Protein AF-A0A251SEF8-F1 (afdb_monomer_lite)

Sequence (82 aa):
MNIRSSDYFKELYRFKTYHEVIDEIYNQVWMTGNCRGPSTAFCLLYKFFTMKLTVKQMHGLLKHPDSSYIRAVSFEASFILL

pLDDT: mean 72.85, std 11.01, range [45.19, 86.38]

InterPro domains:
  IPR005037 Pre-mRNA-splicing factor 38 [PF03371] (2-75)
  IPR005037 Pre-mRNA-splicing factor 38 [PTHR23142] (1-75)

Radius of gyration: 12.08 Å; chains: 1; bounding box: 23×26×30 Å

Foldseek 3Di:
DDLVPDVLLVVLVVDLDPVVLVVVQVCCVVVPPDPPDPSNLVSSLVSVVVNPDDPVVLVCQCPPPSDPRSNVSSVVSVVVVD

Secondary structure (DSSP, 8-state):
--GGG-HHHHHTTS--SHHHHHHHHHHHHHH--S--HHHHHHHHHHHHHHTT--HHHHHHHHT-SS-HHHHHHHHHHHHH--

Organism: Helianthus annuus (NCBI:txid4232)

Structure (mmCIF, N/CA/C/O backbone):
data_AF-A0A251SEF8-F1
#
_entry.id   AF-A0A251SEF8-F1
#
loop_
_atom_site.group_PDB
_atom_site.id
_atom_site.type_symbol
_atom_site.label_atom_id
_atom_site.label_alt_id
_atom_site.label_comp_id
_atom_site.label_asym_id
_atom_site.label_entity_id
_atom_site.label_seq_id
_atom_site.pdbx_PDB_ins_code
_atom_site.Cartn_x
_atom_site.Cartn_y
_atom_site.Cartn_z
_atom_site.occupancy
_atom_site.B_iso_or_equiv
_atom_site.auth_seq_id
_atom_site.auth_comp_id
_atom_site.auth_asym_id
_atom_site.auth_atom_id
_atom_site.pdbx_PDB_model_num
ATOM 1 N N . MET A 1 1 ? 17.323 2.129 -13.105 1.00 48.47 1 MET A N 1
ATOM 2 C CA . MET A 1 1 ? 15.951 2.451 -13.563 1.00 48.47 1 MET A CA 1
ATOM 3 C C . MET A 1 1 ? 15.338 3.422 -12.560 1.00 48.47 1 MET A C 1
ATOM 5 O O . MET A 1 1 ? 15.430 3.147 -11.371 1.00 48.47 1 MET A O 1
ATOM 9 N N . ASN A 1 2 ? 14.811 4.574 -12.989 1.00 55.66 2 ASN A N 1
ATOM 10 C CA . ASN A 1 2 ? 14.280 5.584 -12.066 1.00 55.66 2 ASN A CA 1
ATOM 11 C C . ASN A 1 2 ? 12.843 5.233 -11.655 1.00 55.66 2 ASN A C 1
ATOM 13 O O . ASN A 1 2 ? 11.957 5.093 -12.495 1.00 55.66 2 ASN A O 1
ATOM 17 N N . ILE A 1 3 ? 12.625 5.122 -10.354 1.00 59.25 3 ILE A N 1
ATOM 18 C CA . ILE A 1 3 ? 11.409 4.594 -9.720 1.00 59.25 3 ILE A CA 1
ATOM 19 C C . ILE A 1 3 ? 10.182 5.467 -10.042 1.00 59.25 3 ILE A C 1
ATOM 21 O O . ILE A 1 3 ? 9.108 4.952 -10.344 1.00 59.25 3 ILE A O 1
ATOM 25 N N . ARG A 1 4 ? 10.385 6.793 -10.123 1.00 56.34 4 ARG A N 1
ATOM 26 C CA . ARG A 1 4 ? 9.360 7.789 -10.496 1.00 56.34 4 ARG A CA 1
ATOM 27 C C . ARG A 1 4 ? 8.821 7.660 -11.922 1.00 56.34 4 ARG A C 1
ATOM 29 O O . ARG A 1 4 ? 7.728 8.142 -12.186 1.00 56.34 4 ARG A O 1
ATOM 36 N N . SER A 1 5 ? 9.584 7.062 -12.837 1.00 58.44 5 SER A N 1
ATOM 37 C CA . SER A 1 5 ? 9.186 6.933 -14.245 1.00 58.44 5 SER A CA 1
ATOM 38 C C . SER A 1 5 ? 8.668 5.538 -14.586 1.00 58.44 5 SER A C 1
ATOM 40 O O . SER A 1 5 ? 8.322 5.296 -15.740 1.00 58.44 5 SER A O 1
ATOM 42 N N . SER A 1 6 ? 8.641 4.622 -13.613 1.00 65.69 6 SER A N 1
ATOM 43 C CA . SER A 1 6 ? 8.116 3.280 -13.842 1.00 65.69 6 SER A CA 1
ATOM 44 C C . SER A 1 6 ? 6.597 3.335 -13.995 1.00 65.69 6 SER A C 1
ATOM 46 O O . SER A 1 6 ? 5.911 4.011 -13.225 1.00 65.69 6 SER A O 1
ATOM 48 N N . ASP A 1 7 ? 6.062 2.616 -14.979 1.00 71.25 7 ASP A N 1
ATOM 49 C CA . ASP A 1 7 ? 4.611 2.511 -15.160 1.00 71.25 7 ASP A CA 1
ATOM 50 C C . ASP A 1 7 ? 3.944 1.827 -13.961 1.00 71.25 7 ASP A C 1
ATOM 52 O O . ASP A 1 7 ? 2.851 2.219 -13.561 1.00 71.25 7 ASP A O 1
ATOM 56 N N . TYR A 1 8 ? 4.680 0.948 -13.274 1.00 73.50 8 TYR A N 1
ATOM 57 C CA . TYR A 1 8 ? 4.269 0.359 -12.002 1.00 73.50 8 TYR A CA 1
ATOM 58 C C . TYR A 1 8 ? 3.982 1.414 -10.918 1.00 73.50 8 TYR A C 1
ATOM 60 O O . TYR A 1 8 ? 2.978 1.340 -10.213 1.00 73.50 8 TYR A O 1
ATOM 68 N N . PHE A 1 9 ? 4.813 2.459 -10.808 1.00 73.94 9 PHE A N 1
ATOM 69 C CA . PHE A 1 9 ? 4.555 3.547 -9.861 1.00 73.94 9 PHE A CA 1
ATOM 70 C C . PHE A 1 9 ? 3.270 4.315 -10.184 1.00 73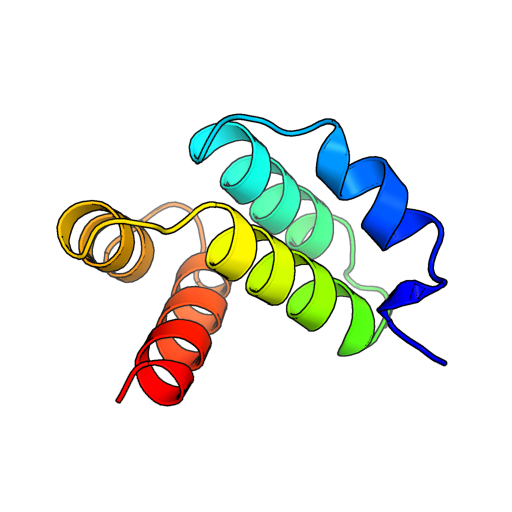.94 9 PHE A C 1
ATOM 72 O O . PHE A 1 9 ? 2.561 4.741 -9.276 1.00 73.94 9 PHE A O 1
ATOM 79 N N . LYS A 1 10 ? 2.941 4.472 -11.470 1.00 76.69 10 LYS A N 1
ATOM 80 C CA . LYS A 1 10 ? 1.691 5.117 -11.894 1.00 76.69 10 LYS A CA 1
ATOM 81 C C . LYS A 1 10 ? 0.480 4.249 -11.560 1.00 76.69 10 LYS A C 1
ATOM 83 O O . LYS A 1 10 ? -0.527 4.775 -11.094 1.00 76.69 10 LYS A O 1
ATOM 88 N N . GLU A 1 11 ? 0.577 2.936 -11.747 1.00 79.00 11 GLU A N 1
ATOM 89 C CA . GLU A 1 11 ? -0.495 1.999 -11.392 1.00 79.00 11 GLU A CA 1
ATOM 90 C C . GLU A 1 11 ? -0.770 1.988 -9.888 1.00 79.00 11 GLU A C 1
ATOM 92 O O . GLU A 1 11 ? -1.932 1.992 -9.481 1.00 79.00 11 GLU A O 1
ATOM 97 N N . LEU A 1 12 ? 0.269 2.136 -9.064 1.00 79.44 12 LEU A N 1
ATOM 98 C CA . LEU A 1 12 ? 0.137 2.264 -7.612 1.00 79.44 12 LEU A CA 1
ATOM 99 C C . LEU A 1 12 ? -0.716 3.463 -7.166 1.00 79.44 12 LEU A C 1
ATOM 101 O O . LEU A 1 12 ? -1.249 3.451 -6.055 1.00 79.44 12 LEU A O 1
ATOM 105 N N . TYR A 1 13 ? -0.901 4.504 -7.989 1.00 78.94 13 TYR A N 1
ATOM 106 C CA . TYR A 1 13 ? -1.827 5.604 -7.669 1.00 78.94 13 TYR A CA 1
ATOM 107 C C . TYR A 1 13 ? -3.299 5.185 -7.676 1.00 78.94 13 TYR A C 1
ATOM 109 O O . TYR A 1 13 ? -4.109 5.873 -7.054 1.00 78.94 13 TYR A O 1
ATOM 117 N N . ARG A 1 14 ? -3.647 4.070 -8.330 1.00 81.25 14 ARG A N 1
ATOM 118 C CA . ARG A 1 14 ? -5.019 3.546 -8.353 1.00 81.25 14 ARG A CA 1
ATOM 119 C C . ARG A 1 14 ? -5.464 3.057 -6.982 1.00 81.25 14 ARG A C 1
ATOM 121 O O . ARG A 1 14 ? -6.612 3.286 -6.616 1.00 81.25 14 ARG A O 1
ATOM 128 N N . PHE A 1 15 ? -4.548 2.467 -6.217 1.00 83.94 15 PHE A N 1
ATOM 129 C CA . PHE A 1 15 ? -4.828 2.022 -4.858 1.00 83.94 15 PHE A CA 1
ATOM 130 C C . PHE A 1 15 ? -4.944 3.226 -3.929 1.00 83.94 15 PHE A C 1
ATOM 132 O O . PHE A 1 15 ? -4.020 4.046 -3.816 1.00 83.94 15 PHE A O 1
ATOM 139 N N . LYS A 1 16 ? -6.098 3.352 -3.277 1.00 78.81 16 LYS A N 1
ATOM 140 C CA . LYS A 1 16 ? -6.396 4.467 -2.366 1.00 78.81 16 LYS A CA 1
ATOM 141 C C . LYS A 1 16 ? -6.414 4.025 -0.916 1.00 78.81 16 LYS A C 1
ATOM 143 O O . LYS A 1 16 ? -6.236 4.861 -0.032 1.00 78.81 16 LYS A O 1
ATOM 148 N N . THR A 1 17 ? -6.637 2.741 -0.670 1.00 84.44 17 THR A N 1
ATOM 149 C CA . THR A 1 17 ? -6.741 2.210 0.681 1.00 84.44 17 THR A CA 1
ATOM 150 C C . THR A 1 17 ? -5.484 1.457 1.091 1.00 84.44 17 THR A C 1
ATOM 152 O O . THR A 1 17 ? -4.757 0.886 0.281 1.00 84.44 17 THR A O 1
ATOM 155 N N . TYR A 1 18 ? -5.240 1.461 2.399 1.00 81.38 18 TYR A N 1
ATOM 156 C CA . TYR A 1 18 ? -4.163 0.708 3.033 1.00 81.38 18 TYR A CA 1
ATOM 157 C C . TYR A 1 18 ? -4.226 -0.790 2.700 1.00 81.38 18 TYR A C 1
ATOM 159 O O . TYR A 1 18 ? -3.206 -1.378 2.356 1.00 81.38 18 TYR A O 1
ATOM 167 N N . HIS A 1 19 ? -5.425 -1.376 2.759 1.00 84.06 19 HIS A N 1
ATOM 168 C CA . HIS A 1 19 ? -5.643 -2.801 2.522 1.00 84.06 19 HIS A CA 1
ATOM 169 C C . HIS A 1 19 ? -5.332 -3.208 1.080 1.00 84.06 19 HIS A C 1
ATOM 171 O O . HIS A 1 19 ? -4.651 -4.203 0.881 1.00 84.06 19 HIS A O 1
ATOM 177 N N . GLU A 1 20 ? -5.719 -2.402 0.087 1.00 86.38 20 GLU A N 1
ATOM 178 C CA . GLU A 1 20 ? -5.386 -2.680 -1.317 1.00 86.38 20 GLU A CA 1
ATOM 179 C C . GLU A 1 20 ? -3.872 -2.727 -1.563 1.00 86.38 20 GLU A C 1
ATOM 181 O O . GLU A 1 20 ? -3.385 -3.574 -2.304 1.00 86.38 20 GLU A O 1
ATOM 186 N N . VAL A 1 21 ? -3.106 -1.833 -0.928 1.00 84.81 21 VAL A N 1
ATOM 187 C CA . VAL A 1 21 ? -1.643 -1.837 -1.076 1.00 84.81 21 VAL A CA 1
ATOM 188 C C . VAL A 1 21 ? -1.015 -3.033 -0.358 1.00 84.81 21 VAL A C 1
ATOM 190 O O . VAL A 1 21 ? -0.019 -3.567 -0.841 1.00 84.81 21 VAL A O 1
ATOM 193 N N . ILE A 1 22 ? -1.593 -3.489 0.758 1.00 83.62 22 ILE A N 1
ATOM 194 C CA . ILE A 1 22 ? -1.175 -4.740 1.407 1.00 83.62 22 ILE A CA 1
ATOM 195 C C . ILE A 1 22 ? -1.429 -5.939 0.501 1.00 83.62 22 ILE A C 1
ATOM 197 O O . ILE A 1 22 ? -0.530 -6.763 0.344 1.00 83.62 22 ILE A O 1
ATOM 201 N N . ASP A 1 23 ? -2.615 -6.023 -0.097 1.00 84.31 23 ASP A N 1
ATOM 202 C CA . ASP A 1 23 ? -2.962 -7.106 -1.016 1.00 84.31 23 ASP A CA 1
ATOM 203 C C . ASP A 1 23 ? -2.032 -7.113 -2.228 1.00 84.31 23 ASP A C 1
ATOM 205 O O . ASP A 1 23 ? -1.564 -8.174 -2.633 1.00 84.31 23 ASP A O 1
ATOM 209 N N . GLU A 1 24 ? -1.666 -5.943 -2.758 1.00 82.38 24 GLU A N 1
ATOM 210 C CA . GLU A 1 24 ? -0.688 -5.858 -3.844 1.00 82.38 24 GLU A CA 1
ATOM 211 C C . GLU A 1 24 ? 0.706 -6.321 -3.393 1.00 82.38 24 GLU A C 1
ATOM 213 O O . GLU A 1 24 ? 1.372 -7.047 -4.128 1.00 82.38 24 GLU A O 1
ATOM 218 N N . ILE A 1 25 ? 1.154 -5.973 -2.177 1.00 79.56 25 ILE A N 1
ATOM 219 C CA . ILE A 1 25 ? 2.417 -6.494 -1.615 1.00 79.56 25 ILE A CA 1
ATOM 220 C C . ILE A 1 25 ? 2.355 -8.011 -1.507 1.00 79.56 25 ILE A C 1
ATOM 222 O O . ILE A 1 25 ? 3.300 -8.688 -1.907 1.00 79.56 25 ILE A O 1
ATOM 226 N N . TYR A 1 26 ? 1.256 -8.544 -0.981 1.00 77.19 26 TYR A N 1
ATOM 227 C CA . TYR A 1 26 ? 1.057 -9.977 -0.837 1.00 77.19 26 TYR A CA 1
ATOM 228 C C . TYR A 1 26 ? 1.096 -10.673 -2.201 1.00 77.19 26 TYR A C 1
ATOM 230 O O . TYR A 1 26 ? 1.846 -11.629 -2.390 1.00 77.19 26 TYR A O 1
ATOM 238 N N . ASN A 1 27 ? 0.354 -10.148 -3.174 1.00 75.94 27 ASN A N 1
ATOM 239 C CA . ASN A 1 27 ? 0.214 -10.721 -4.503 1.00 75.94 27 ASN A CA 1
ATOM 240 C C . ASN A 1 27 ? 1.508 -10.619 -5.321 1.00 75.94 27 ASN A C 1
ATOM 242 O O . ASN A 1 27 ? 1.945 -11.612 -5.898 1.00 75.94 27 ASN A O 1
ATOM 246 N N . GLN A 1 28 ? 2.178 -9.462 -5.328 1.00 67.62 28 GLN A N 1
ATOM 247 C CA . GLN A 1 28 ? 3.459 -9.289 -6.021 1.00 67.62 28 GLN A CA 1
ATOM 248 C C . GLN A 1 28 ? 4.518 -10.224 -5.467 1.00 67.62 28 GLN A C 1
ATOM 250 O O . GLN A 1 28 ? 5.257 -10.827 -6.234 1.00 67.62 28 GLN A O 1
ATOM 255 N N . VAL A 1 29 ? 4.597 -10.369 -4.150 1.00 61.09 29 VAL A N 1
ATOM 256 C CA . VAL A 1 29 ? 5.609 -11.202 -3.505 1.00 61.09 29 VAL A CA 1
ATOM 257 C C . VAL A 1 29 ? 5.312 -12.690 -3.676 1.00 61.09 29 VAL A C 1
ATOM 259 O O . VAL A 1 29 ? 6.233 -13.464 -3.929 1.00 61.09 29 VAL A O 1
ATOM 262 N N . TRP A 1 30 ? 4.047 -13.096 -3.557 1.00 52.59 30 TRP A N 1
ATOM 263 C CA . TRP A 1 30 ? 3.639 -14.491 -3.716 1.00 52.59 30 TRP A CA 1
ATOM 264 C C . TRP A 1 30 ? 3.765 -14.958 -5.171 1.00 52.59 30 TRP A C 1
ATOM 266 O O . TRP A 1 30 ? 4.243 -16.059 -5.435 1.00 52.59 30 TRP A O 1
ATOM 276 N N . MET A 1 31 ? 3.396 -14.103 -6.129 1.00 49.91 31 MET A N 1
ATOM 277 C CA . MET A 1 31 ? 3.469 -14.418 -7.560 1.00 49.91 31 MET A CA 1
ATOM 278 C C . MET A 1 31 ? 4.876 -14.237 -8.145 1.00 49.91 31 MET A C 1
ATOM 280 O O . MET A 1 31 ? 5.191 -14.806 -9.192 1.00 49.91 31 MET A O 1
ATOM 284 N N . THR A 1 32 ? 5.752 -13.470 -7.490 1.00 48.81 32 THR A N 1
ATOM 285 C CA . THR A 1 32 ? 7.100 -13.166 -7.989 1.00 48.81 32 THR A CA 1
ATOM 286 C C . THR A 1 32 ? 8.153 -13.989 -7.255 1.00 48.81 32 THR A C 1
ATOM 288 O O . THR A 1 32 ? 9.063 -13.465 -6.621 1.00 48.81 32 THR A O 1
ATOM 291 N N . GLY A 1 33 ? 8.140 -15.301 -7.490 1.00 50.12 33 GLY A N 1
ATOM 292 C CA . GLY A 1 33 ? 9.350 -16.133 -7.407 1.00 50.12 33 GLY A CA 1
ATOM 293 C C . GLY A 1 33 ? 10.396 -15.797 -8.488 1.00 50.12 33 GLY A C 1
ATOM 294 O O . GLY A 1 33 ? 11.290 -16.591 -8.752 1.00 50.12 33 GLY A O 1
ATOM 295 N N . ASN A 1 34 ? 10.273 -14.647 -9.162 1.00 45.19 34 ASN A N 1
ATOM 296 C CA . ASN A 1 34 ? 11.028 -14.298 -10.355 1.00 45.19 34 ASN A CA 1
ATOM 297 C C . ASN A 1 34 ? 11.545 -12.858 -10.264 1.00 45.19 34 ASN A C 1
ATOM 299 O O . ASN A 1 34 ? 10.880 -11.954 -10.745 1.00 45.19 34 ASN A O 1
ATOM 303 N N . CYS A 1 35 ? 12.684 -12.650 -9.596 1.00 49.53 35 CYS A N 1
ATOM 304 C CA . CYS A 1 35 ? 13.644 -11.535 -9.704 1.00 49.53 35 CYS A CA 1
ATOM 305 C C . CYS A 1 35 ? 13.183 -10.145 -10.221 1.00 49.53 35 CYS A C 1
ATOM 307 O O . CYS A 1 35 ? 13.995 -9.420 -10.798 1.00 49.53 35 CYS A O 1
ATOM 309 N N . ARG A 1 36 ? 11.942 -9.685 -10.002 1.00 52.59 36 ARG A N 1
ATOM 310 C CA . ARG A 1 36 ? 11.498 -8.320 -10.341 1.00 52.59 36 ARG A CA 1
ATOM 311 C C . ARG A 1 36 ? 11.898 -7.340 -9.245 1.00 52.59 36 ARG A C 1
ATOM 313 O O . ARG A 1 36 ? 11.055 -6.677 -8.660 1.00 52.59 36 ARG A O 1
ATOM 320 N N . GLY A 1 37 ? 13.211 -7.300 -9.022 1.00 57.38 37 GLY A N 1
ATOM 321 C CA . GLY A 1 37 ? 14.052 -6.245 -8.464 1.00 57.38 37 GLY A CA 1
ATOM 322 C C . GLY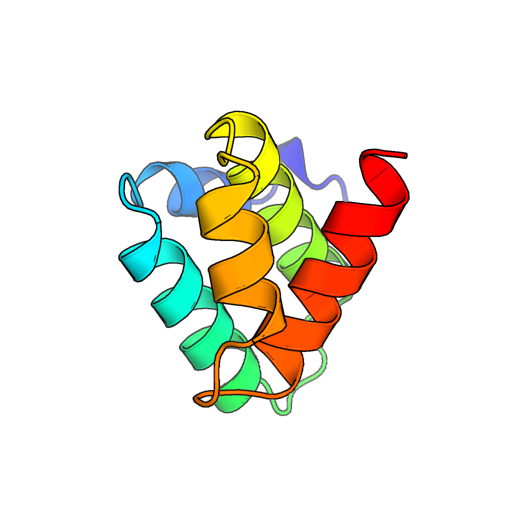 A 1 37 ? 13.648 -5.519 -7.166 1.00 57.38 37 GLY A C 1
ATOM 323 O O . GLY A 1 37 ? 12.475 -5.308 -6.870 1.00 57.38 37 GLY A O 1
ATOM 324 N N . PRO A 1 38 ? 14.639 -4.967 -6.436 1.00 56.75 38 PRO A N 1
ATOM 325 C CA . PRO A 1 38 ? 14.407 -4.085 -5.280 1.00 56.75 38 PRO A CA 1
ATOM 326 C C . PRO A 1 38 ? 13.522 -2.863 -5.608 1.00 56.75 38 PRO A C 1
ATOM 328 O O . PRO A 1 38 ? 12.915 -2.261 -4.726 1.00 56.75 38 PRO A O 1
ATOM 331 N N . SER A 1 39 ? 13.411 -2.507 -6.890 1.00 65.56 39 SER A N 1
ATOM 332 C CA . SER A 1 39 ? 12.660 -1.355 -7.393 1.00 65.56 39 SER A CA 1
ATOM 333 C C . SER A 1 39 ? 11.145 -1.435 -7.150 1.00 65.56 39 SER A C 1
ATOM 335 O O . SER A 1 39 ? 10.526 -0.399 -6.922 1.00 65.56 39 SER A O 1
ATOM 337 N N . THR A 1 40 ? 10.548 -2.633 -7.160 1.00 73.56 40 THR A N 1
ATOM 338 C CA . THR A 1 40 ? 9.093 -2.829 -6.980 1.00 73.56 40 THR A CA 1
ATOM 339 C C . THR A 1 40 ? 8.691 -2.648 -5.515 1.00 73.56 40 THR A C 1
ATOM 341 O O . THR A 1 40 ? 7.775 -1.884 -5.205 1.00 73.56 40 THR A O 1
ATOM 344 N N . ALA A 1 41 ? 9.444 -3.276 -4.603 1.00 73.69 41 ALA A N 1
ATOM 345 C CA . ALA A 1 41 ? 9.269 -3.123 -3.158 1.00 73.69 41 ALA A CA 1
ATOM 346 C C . ALA A 1 41 ? 9.484 -1.667 -2.716 1.00 73.69 41 ALA A C 1
ATOM 348 O O . ALA A 1 41 ? 8.697 -1.130 -1.937 1.00 73.69 41 ALA A O 1
ATOM 349 N N . PHE A 1 42 ? 10.489 -0.991 -3.282 1.00 75.88 42 PHE A N 1
ATOM 350 C CA . PHE A 1 42 ? 10.724 0.424 -3.005 1.00 75.88 42 PHE A CA 1
ATOM 351 C C . PHE A 1 42 ? 9.581 1.324 -3.511 1.00 75.88 42 PHE A C 1
ATOM 353 O O . PHE A 1 42 ? 9.197 2.270 -2.828 1.00 75.88 42 PHE A O 1
ATOM 360 N N . CYS A 1 43 ? 8.990 1.026 -4.674 1.00 79.56 43 CYS A N 1
ATOM 361 C CA . CYS A 1 43 ? 7.808 1.734 -5.186 1.00 79.56 43 CYS A CA 1
ATOM 362 C C . CYS A 1 43 ? 6.602 1.638 -4.238 1.00 79.56 43 CYS A C 1
ATOM 364 O O . CYS A 1 43 ? 5.951 2.646 -3.957 1.00 79.56 43 CYS A O 1
ATOM 366 N N . LEU A 1 44 ? 6.319 0.433 -3.735 1.00 79.62 44 LEU A N 1
ATOM 367 C CA . LEU A 1 44 ? 5.237 0.162 -2.780 1.00 79.62 44 LEU A CA 1
ATOM 368 C C . LEU A 1 44 ? 5.465 0.893 -1.450 1.00 79.62 44 LEU A C 1
ATOM 370 O O . LEU A 1 44 ? 4.562 1.545 -0.924 1.00 79.62 44 LEU A O 1
ATOM 374 N N . LEU A 1 45 ? 6.698 0.855 -0.947 1.00 80.12 45 LEU A N 1
ATOM 375 C CA . LEU A 1 45 ? 7.097 1.570 0.261 1.00 80.12 45 LEU A CA 1
ATOM 376 C C . LEU A 1 45 ? 6.947 3.090 0.087 1.00 80.12 45 LEU A C 1
ATOM 378 O O . LEU A 1 45 ? 6.321 3.749 0.915 1.00 80.12 45 LEU A O 1
ATOM 382 N N . TYR A 1 46 ? 7.420 3.650 -1.029 1.00 80.12 46 TYR A N 1
ATOM 383 C CA . TYR A 1 46 ? 7.249 5.074 -1.333 1.00 80.12 46 TYR A CA 1
ATOM 384 C C . TYR A 1 46 ? 5.768 5.469 -1.441 1.00 80.12 46 TYR A C 1
ATOM 386 O O . TYR A 1 46 ? 5.359 6.517 -0.938 1.00 80.12 46 TYR A O 1
ATOM 394 N N . LYS A 1 47 ? 4.926 4.607 -2.021 1.00 83.75 47 LYS A N 1
ATOM 395 C CA . LYS A 1 47 ? 3.472 4.806 -2.048 1.00 83.75 47 LYS A CA 1
ATOM 396 C C . LYS A 1 47 ? 2.888 4.878 -0.630 1.00 83.75 47 LYS A C 1
ATOM 398 O O . LYS A 1 47 ? 2.107 5.792 -0.357 1.00 83.75 47 LYS A O 1
ATOM 403 N N . PHE A 1 48 ? 3.293 4.009 0.295 1.00 81.38 48 PHE A N 1
ATOM 404 C CA . PHE A 1 48 ? 2.868 4.102 1.697 1.00 81.38 48 PHE A CA 1
ATOM 405 C C . PHE A 1 48 ? 3.284 5.412 2.370 1.00 81.38 48 PHE A C 1
ATOM 407 O O . PHE A 1 48 ? 2.471 6.021 3.069 1.00 81.38 48 PHE A O 1
ATOM 414 N N . PHE A 1 49 ? 4.498 5.895 2.097 1.00 77.69 49 PHE A N 1
ATOM 415 C CA . PHE A 1 49 ? 4.948 7.208 2.563 1.00 77.69 49 PHE A CA 1
ATOM 416 C C . PHE A 1 49 ? 4.057 8.341 2.042 1.00 77.69 49 PHE A C 1
ATOM 418 O O . PHE A 1 49 ? 3.640 9.205 2.814 1.00 77.69 49 PHE A O 1
ATOM 425 N N . THR A 1 50 ? 3.689 8.318 0.757 1.00 81.62 50 THR A N 1
ATOM 426 C CA . THR A 1 50 ? 2.795 9.342 0.184 1.00 81.62 50 THR A CA 1
ATOM 427 C C . THR A 1 50 ? 1.378 9.312 0.765 1.00 81.62 50 THR A C 1
ATOM 429 O O . THR A 1 50 ? 0.716 10.348 0.789 1.00 81.62 50 THR A O 1
ATOM 432 N N . MET A 1 51 ? 0.921 8.165 1.282 1.00 80.12 51 MET A N 1
ATOM 433 C CA . MET A 1 51 ? -0.390 8.020 1.927 1.00 80.12 51 MET A CA 1
ATOM 434 C C . MET A 1 51 ? -0.407 8.425 3.409 1.00 80.12 51 MET A C 1
ATOM 436 O O . MET A 1 51 ? -1.480 8.425 4.005 1.00 80.12 51 MET A O 1
ATOM 440 N N . LYS A 1 52 ? 0.741 8.804 3.999 1.00 78.75 52 LYS A N 1
ATOM 441 C CA . LYS A 1 52 ? 0.865 9.230 5.408 1.00 78.75 52 LYS A CA 1
ATOM 442 C C . LYS A 1 52 ? 0.225 8.237 6.389 1.00 78.75 52 LYS A C 1
ATOM 444 O O . LYS A 1 52 ? -0.713 8.571 7.112 1.00 78.75 52 LYS A O 1
ATOM 449 N N . LEU A 1 53 ? 0.747 7.011 6.419 1.00 76.56 53 LEU A N 1
ATOM 450 C CA . LEU A 1 53 ? 0.316 5.998 7.385 1.00 76.56 53 LEU A CA 1
ATOM 451 C C . LEU A 1 53 ? 0.428 6.497 8.829 1.00 76.56 53 LEU A C 1
ATOM 453 O O . LEU A 1 53 ? 1.409 7.124 9.225 1.00 76.56 53 LEU A O 1
ATOM 457 N N . THR A 1 54 ? -0.575 6.163 9.637 1.00 82.75 54 THR A N 1
ATOM 458 C CA . THR A 1 54 ? -0.532 6.421 11.080 1.00 82.75 54 THR A CA 1
ATOM 459 C C . THR A 1 54 ? 0.324 5.375 11.797 1.00 82.75 54 THR A C 1
ATOM 461 O O . THR A 1 54 ? 0.405 4.222 11.371 1.00 82.75 54 THR A O 1
ATOM 464 N N . VAL A 1 55 ? 0.889 5.732 12.955 1.00 80.12 55 VAL A N 1
ATOM 465 C CA . VAL A 1 55 ? 1.677 4.814 13.806 1.00 80.12 55 VAL A CA 1
ATOM 466 C C . VAL A 1 55 ? 0.900 3.532 14.148 1.00 80.12 55 VAL A C 1
ATOM 468 O O . VAL A 1 55 ? 1.472 2.445 14.191 1.00 80.12 55 VAL A O 1
ATOM 471 N N . LYS A 1 56 ? -0.428 3.626 14.312 1.00 82.50 56 LYS A N 1
ATOM 472 C CA . LYS A 1 56 ? -1.301 2.464 14.550 1.00 82.50 56 LYS A CA 1
ATOM 473 C C . LYS A 1 56 ? -1.330 1.504 13.359 1.00 82.50 56 LYS A C 1
ATOM 475 O O . LYS A 1 56 ? -1.237 0.297 13.559 1.00 82.50 56 LYS A O 1
ATOM 480 N N . GLN A 1 57 ? -1.434 2.030 12.138 1.00 81.62 57 GLN A N 1
ATOM 481 C CA . GLN A 1 57 ? -1.395 1.210 10.925 1.00 81.62 57 GLN A CA 1
ATOM 482 C C . GLN A 1 57 ? -0.013 0.600 10.714 1.00 81.62 57 GLN A C 1
ATOM 484 O O . GLN A 1 57 ? 0.075 -0.568 10.365 1.00 81.62 57 GLN A O 1
ATOM 489 N N . MET A 1 58 ? 1.056 1.341 11.014 1.00 81.31 58 MET A N 1
ATOM 490 C CA . MET A 1 58 ? 2.423 0.826 10.931 1.00 81.31 58 MET A CA 1
ATOM 491 C C . MET A 1 58 ? 2.647 -0.343 11.903 1.00 81.31 58 MET A C 1
ATOM 493 O O . MET A 1 58 ? 3.175 -1.380 11.513 1.00 81.31 58 MET A O 1
ATOM 497 N N . HIS A 1 59 ? 2.157 -0.237 13.143 1.00 82.25 59 HIS A N 1
ATOM 498 C CA . HIS A 1 59 ? 2.163 -1.357 14.090 1.00 82.25 59 HIS A CA 1
ATOM 499 C C . HIS A 1 59 ? 1.292 -2.535 13.640 1.00 82.25 59 HIS A C 1
ATOM 501 O O . HIS A 1 59 ? 1.667 -3.685 13.875 1.00 82.25 59 HIS A O 1
ATOM 507 N N . GLY A 1 60 ? 0.149 -2.262 13.005 1.00 83.44 60 GLY A N 1
ATOM 508 C CA . GLY A 1 60 ? -0.702 -3.288 12.403 1.00 83.44 60 GLY A CA 1
ATOM 509 C C . GLY A 1 60 ? 0.009 -4.040 11.278 1.00 83.44 60 GLY A C 1
ATOM 510 O O . GLY A 1 60 ? -0.048 -5.264 11.234 1.00 83.44 60 GLY A O 1
ATOM 511 N N . LEU A 1 61 ? 0.751 -3.323 10.433 1.00 81.62 61 LEU A N 1
ATOM 512 C CA . LEU A 1 61 ? 1.553 -3.882 9.343 1.00 81.62 61 LEU A CA 1
ATOM 513 C C . LEU A 1 61 ? 2.726 -4.725 9.887 1.00 81.62 61 LEU A C 1
ATOM 515 O O . LEU A 1 61 ? 2.997 -5.823 9.405 1.00 81.62 61 LEU A O 1
ATOM 519 N N . LEU A 1 62 ? 3.360 -4.271 10.973 1.00 80.75 62 LEU A N 1
ATOM 520 C CA . 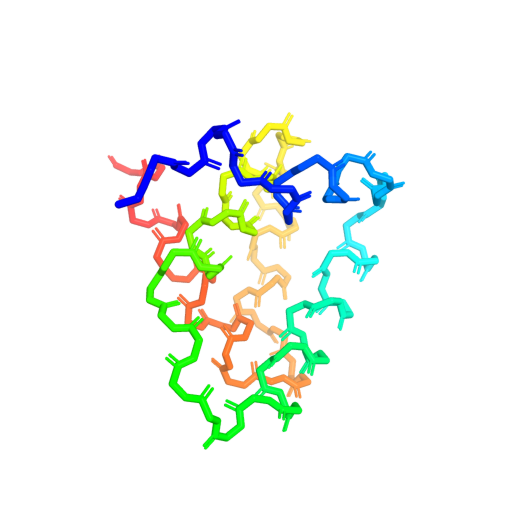LEU A 1 62 ? 4.490 -4.955 11.614 1.00 80.75 62 LEU A CA 1
ATOM 521 C C . LEU A 1 62 ? 4.081 -6.255 12.333 1.00 80.75 62 LEU A C 1
ATOM 523 O O . LEU A 1 62 ? 4.879 -7.189 12.432 1.00 80.75 62 LEU A O 1
ATOM 527 N N . LYS A 1 63 ? 2.834 -6.332 12.815 1.00 81.12 63 LYS A N 1
ATOM 528 C CA . LYS A 1 63 ? 2.243 -7.522 13.453 1.00 81.12 63 LYS A 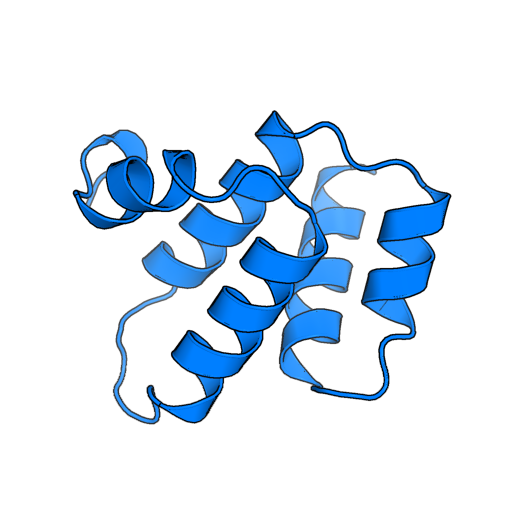CA 1
ATOM 529 C C . LYS A 1 63 ? 1.340 -8.335 12.520 1.00 81.12 63 LYS A C 1
ATOM 531 O O . LYS A 1 63 ? 0.699 -9.272 12.991 1.00 81.12 63 LYS A O 1
ATOM 536 N N . HIS A 1 64 ? 1.279 -7.996 11.232 1.00 81.19 64 HIS A N 1
ATOM 537 C CA . HIS A 1 64 ? 0.373 -8.652 10.294 1.00 81.19 64 HIS A CA 1
ATOM 538 C C . HIS A 1 64 ? 0.731 -10.146 10.164 1.00 81.19 64 HIS A C 1
ATOM 540 O O . HIS A 1 64 ? 1.889 -10.462 9.864 1.00 81.19 64 HIS A O 1
ATOM 546 N N . PRO A 1 65 ? -0.217 -11.072 10.404 1.00 73.88 65 PRO A N 1
ATOM 547 C CA . PRO A 1 65 ? 0.045 -12.510 10.354 1.00 73.88 65 PRO A CA 1
ATOM 548 C C . PRO A 1 65 ? 0.130 -13.056 8.921 1.00 73.88 65 PRO A C 1
ATOM 550 O O . PRO A 1 65 ? 0.741 -14.098 8.712 1.00 73.88 65 PRO A O 1
ATOM 553 N N . ASP A 1 66 ? -0.445 -12.351 7.944 1.00 68.75 66 ASP A N 1
ATOM 554 C CA . ASP A 1 66 ? -0.658 -12.889 6.595 1.00 68.75 66 ASP A CA 1
ATOM 555 C C . ASP A 1 66 ? 0.619 -13.118 5.778 1.00 68.75 66 ASP A C 1
ATOM 557 O O . ASP A 1 66 ? 0.661 -14.049 4.980 1.00 68.75 66 ASP A O 1
ATOM 561 N N . SER A 1 67 ? 1.688 -12.331 5.961 1.00 68.88 67 SER A N 1
ATOM 562 C CA . SER A 1 67 ? 2.943 -12.576 5.233 1.00 68.88 67 SER A CA 1
ATOM 563 C C . SER A 1 67 ? 4.179 -11.983 5.905 1.00 68.88 67 SER A C 1
ATOM 565 O O . SER A 1 67 ? 4.201 -10.829 6.341 1.00 68.88 67 SER A O 1
ATOM 567 N N . SER A 1 68 ? 5.262 -12.763 5.921 1.00 75.50 68 SER A N 1
ATOM 568 C CA . SER A 1 68 ? 6.596 -12.347 6.372 1.00 75.50 68 SER A CA 1
ATOM 569 C C . SER A 1 68 ? 7.152 -11.157 5.579 1.00 75.50 68 SER A C 1
ATOM 571 O O . SER A 1 68 ? 7.917 -10.363 6.125 1.00 75.50 68 SER A O 1
ATOM 573 N N . TYR A 1 69 ? 6.729 -10.974 4.328 1.00 73.12 69 TYR A N 1
ATOM 574 C CA . TYR A 1 69 ? 7.191 -9.875 3.482 1.00 73.12 69 TYR A CA 1
ATOM 575 C C . TYR A 1 69 ? 6.532 -8.538 3.816 1.00 73.12 69 TYR A C 1
ATOM 577 O O . TYR A 1 69 ? 7.203 -7.509 3.793 1.00 73.12 69 TYR A O 1
ATOM 585 N N . ILE A 1 70 ? 5.256 -8.546 4.212 1.00 77.94 70 ILE A N 1
ATOM 586 C CA . ILE A 1 70 ? 4.571 -7.348 4.725 1.00 77.94 70 ILE A CA 1
ATOM 587 C C . ILE A 1 70 ? 5.321 -6.822 5.958 1.00 77.94 70 ILE A C 1
ATOM 589 O O . ILE A 1 70 ? 5.574 -5.621 6.091 1.00 77.94 70 ILE A O 1
ATOM 593 N N . ARG A 1 71 ? 5.767 -7.738 6.826 1.00 79.94 71 ARG A N 1
ATOM 594 C CA . ARG A 1 71 ? 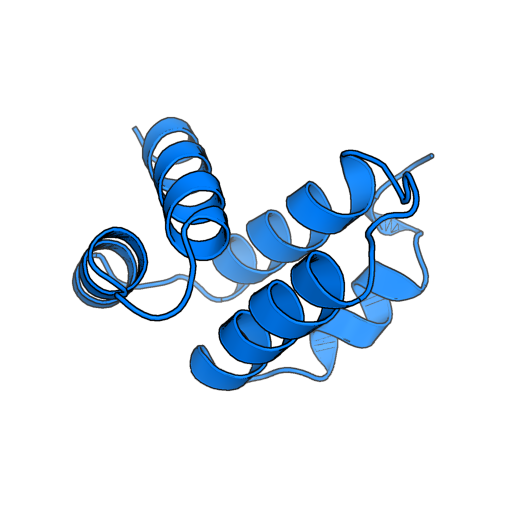6.579 -7.412 8.004 1.00 79.94 71 ARG A CA 1
ATOM 595 C C . ARG A 1 71 ? 7.956 -6.860 7.630 1.00 79.94 71 ARG A C 1
ATOM 597 O O . ARG A 1 71 ? 8.387 -5.892 8.247 1.00 79.94 71 ARG A O 1
ATOM 604 N N . ALA A 1 72 ? 8.621 -7.428 6.622 1.00 77.88 72 ALA A N 1
ATOM 605 C CA . ALA A 1 72 ? 9.911 -6.929 6.142 1.00 77.88 72 ALA A CA 1
ATOM 606 C C . ALA A 1 72 ? 9.801 -5.496 5.590 1.00 77.88 72 ALA A C 1
ATOM 608 O O . ALA A 1 72 ? 10.557 -4.621 5.999 1.00 77.88 72 ALA A O 1
ATOM 609 N N . VAL A 1 73 ? 8.796 -5.220 4.750 1.00 77.19 73 VAL A N 1
ATOM 610 C CA . VAL A 1 73 ? 8.528 -3.865 4.228 1.00 77.19 73 VAL A CA 1
ATOM 611 C C . VAL A 1 73 ? 8.188 -2.889 5.361 1.00 77.19 73 VAL A C 1
ATOM 613 O O . VAL A 1 73 ? 8.634 -1.745 5.340 1.00 77.19 73 VAL A O 1
ATOM 616 N N . SER A 1 74 ? 7.449 -3.336 6.382 1.00 78.50 74 SER A N 1
ATOM 617 C CA . SER A 1 74 ? 7.149 -2.522 7.574 1.00 78.50 74 SER A CA 1
ATOM 618 C C . SER A 1 74 ? 8.394 -2.155 8.370 1.00 78.50 74 SER A C 1
ATOM 620 O O . SER A 1 74 ? 8.493 -1.042 8.879 1.00 78.50 74 SER A O 1
ATOM 622 N N . PHE A 1 75 ? 9.324 -3.099 8.510 1.00 78.25 75 PHE A N 1
ATOM 623 C CA . PHE A 1 75 ? 1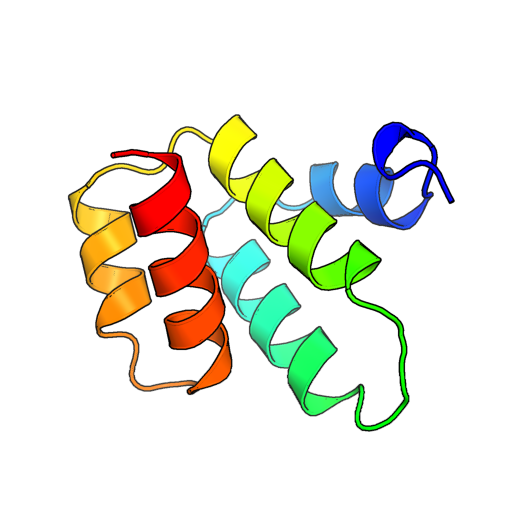0.565 -2.895 9.245 1.00 78.25 75 PHE A CA 1
ATOM 624 C C . PHE A 1 75 ? 11.454 -1.864 8.540 1.00 78.25 75 PHE A C 1
ATOM 626 O O . PHE A 1 75 ? 11.893 -0.905 9.171 1.00 78.25 75 PHE A O 1
ATOM 633 N N . GLU A 1 76 ? 11.609 -1.991 7.220 1.00 76.25 76 GLU A N 1
ATOM 634 C CA . GLU A 1 76 ? 12.305 -1.008 6.379 1.00 76.25 76 GLU A CA 1
ATOM 635 C C . GLU A 1 76 ? 11.643 0.379 6.448 1.00 76.25 76 GLU A C 1
ATOM 637 O O . GLU A 1 76 ? 12.313 1.394 6.632 1.00 76.25 76 GLU A O 1
ATOM 642 N N . ALA A 1 77 ? 10.308 0.440 6.376 1.00 71.06 77 ALA A N 1
ATOM 643 C CA . ALA A 1 77 ? 9.572 1.700 6.482 1.00 71.06 77 ALA A CA 1
ATOM 644 C C . ALA A 1 77 ? 9.756 2.367 7.853 1.00 71.06 77 ALA A C 1
ATOM 646 O O . ALA A 1 77 ? 9.874 3.588 7.930 1.00 71.06 77 ALA A O 1
ATOM 647 N N . SER A 1 78 ? 9.812 1.571 8.925 1.00 71.06 78 SER A N 1
ATOM 648 C CA . SER A 1 78 ? 10.039 2.068 10.282 1.00 71.06 78 SER A CA 1
ATOM 649 C C . SER A 1 78 ? 11.454 2.613 10.479 1.00 71.06 78 SER A C 1
ATOM 651 O O . SER A 1 78 ? 11.618 3.533 11.273 1.00 71.06 78 SER A O 1
ATOM 653 N N . PHE A 1 79 ? 12.455 2.068 9.782 1.00 66.94 79 PHE A N 1
ATOM 654 C CA . PHE A 1 79 ? 13.841 2.542 9.847 1.00 66.94 79 PHE A CA 1
ATOM 655 C C . PHE A 1 79 ? 14.050 3.848 9.067 1.00 66.94 79 PHE A C 1
ATOM 657 O O . PHE A 1 79 ? 14.900 4.647 9.422 1.00 66.94 79 PHE A O 1
ATOM 664 N N . ILE A 1 80 ? 13.254 4.090 8.021 1.00 63.78 80 ILE A N 1
ATOM 665 C CA . ILE A 1 80 ? 13.297 5.334 7.228 1.00 63.78 80 ILE A CA 1
ATOM 666 C C . ILE A 1 80 ? 12.578 6.501 7.938 1.00 63.78 80 ILE A C 1
ATOM 668 O O . ILE A 1 80 ? 12.804 7.664 7.607 1.00 63.78 80 ILE A O 1
ATOM 672 N N . LEU A 1 81 ? 11.695 6.207 8.898 1.00 58.09 81 LEU A N 1
ATOM 673 C CA . LEU A 1 81 ? 10.924 7.195 9.667 1.00 58.09 81 LEU A CA 1
ATOM 674 C C . LEU A 1 81 ? 11.572 7.602 11.007 1.00 58.09 81 LEU A C 1
ATOM 676 O O . LEU A 1 81 ? 11.029 8.489 11.669 1.00 58.09 81 LEU A O 1
ATOM 680 N N . LEU A 1 82 ? 12.682 6.964 11.398 1.00 53.41 82 LEU A N 1
ATOM 681 C CA . LEU A 1 82 ? 13.470 7.205 12.618 1.00 53.41 82 LEU A CA 1
ATOM 682 C C . LEU A 1 82 ? 14.812 7.854 12.263 1.00 53.41 82 LEU A C 1
ATOM 684 O O . LEU A 1 82 ? 15.225 8.760 13.020 1.00 53.41 82 LEU A O 1
#